Protein AF-A3JW65-F1 (afdb_monomer)

pLDDT: mean 89.02, std 13.84, range [34.94, 98.25]

Structure (mmCIF, N/CA/C/O backbone):
data_AF-A3JW65-F1
#
_entry.id   AF-A3JW65-F1
#
loop_
_atom_site.group_PDB
_atom_site.id
_atom_site.type_symbol
_atom_site.label_atom_id
_atom_site.label_alt_id
_atom_site.label_comp_id
_atom_site.label_asym_id
_atom_site.label_entity_id
_atom_site.label_seq_id
_atom_site.pdbx_PDB_ins_code
_atom_site.Cartn_x
_atom_site.Cartn_y
_atom_site.Cartn_z
_atom_site.occupancy
_atom_site.B_iso_or_equiv
_atom_site.auth_seq_id
_atom_site.auth_comp_id
_atom_site.auth_asym_id
_atom_site.auth_atom_id
_atom_site.pdbx_PDB_model_num
ATOM 1 N N . MET A 1 1 ? -7.679 13.733 36.813 1.00 34.94 1 MET A N 1
ATOM 2 C CA . MET A 1 1 ? -8.272 12.520 36.212 1.00 34.94 1 MET A CA 1
ATOM 3 C C . MET A 1 1 ? -8.893 12.894 34.875 1.00 34.94 1 MET A C 1
ATOM 5 O O . MET A 1 1 ? -10.033 13.338 34.838 1.00 34.94 1 MET A O 1
ATOM 9 N N . ALA A 1 2 ? -8.119 12.821 33.792 1.00 36.88 2 ALA A N 1
ATOM 10 C CA . ALA A 1 2 ? -8.641 13.060 32.451 1.00 36.88 2 ALA A CA 1
ATOM 11 C C . ALA A 1 2 ? -9.256 11.752 31.943 1.00 36.88 2 ALA A C 1
ATOM 13 O O . ALA A 1 2 ? -8.588 10.720 31.909 1.00 36.88 2 ALA A O 1
ATOM 14 N N . LYS A 1 3 ? -10.551 11.786 31.625 1.00 36.91 3 LYS A N 1
ATOM 15 C CA . LYS A 1 3 ? -11.272 10.659 31.036 1.00 36.91 3 LYS A CA 1
ATOM 16 C C . LYS A 1 3 ? -10.674 10.399 29.656 1.00 36.91 3 LYS A C 1
ATOM 18 O O . LYS A 1 3 ? -10.859 11.201 28.745 1.00 36.91 3 LYS A O 1
ATOM 23 N N . ASN A 1 4 ? -9.935 9.303 29.527 1.00 40.53 4 ASN A N 1
ATOM 24 C CA . ASN A 1 4 ? -9.469 8.809 28.243 1.00 40.53 4 ASN A CA 1
ATOM 25 C C . ASN A 1 4 ? -10.692 8.230 27.519 1.00 40.53 4 ASN A C 1
ATOM 27 O O . ASN A 1 4 ? -11.073 7.082 27.742 1.00 40.53 4 ASN A O 1
ATOM 31 N N . SER A 1 5 ? -11.379 9.062 26.737 1.00 45.22 5 SER A N 1
ATOM 32 C CA . SER A 1 5 ? -12.498 8.647 25.890 1.00 45.22 5 SER A CA 1
ATOM 33 C C . SER A 1 5 ? -11.957 7.844 24.707 1.00 45.22 5 SER A C 1
ATOM 35 O O . SER A 1 5 ? -11.917 8.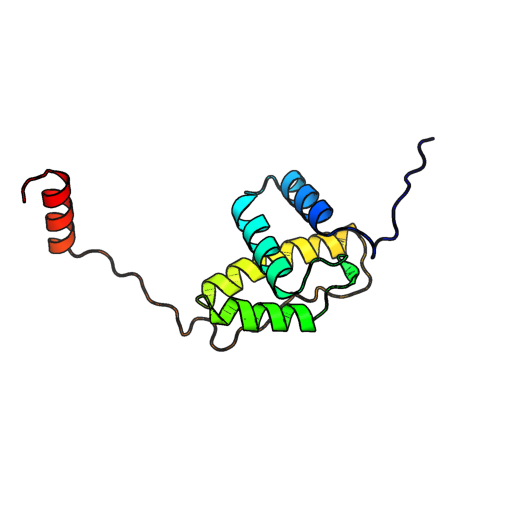330 23.578 1.00 45.22 5 SER A O 1
ATOM 37 N N . GLN A 1 6 ? -11.496 6.620 24.966 1.00 51.56 6 GLN A N 1
ATOM 38 C CA . GLN A 1 6 ? -11.157 5.674 23.912 1.00 51.56 6 GLN A CA 1
ATOM 39 C C . GLN A 1 6 ? -12.446 5.338 23.159 1.00 51.56 6 GLN A C 1
ATOM 41 O O . GLN A 1 6 ? -13.338 4.666 23.679 1.00 51.56 6 GLN A O 1
ATOM 46 N N . LYS A 1 7 ? -12.570 5.859 21.932 1.00 49.53 7 LYS A N 1
ATOM 47 C CA . LYS A 1 7 ? -13.591 5.403 20.984 1.00 49.53 7 LYS A CA 1
ATOM 48 C C . LYS A 1 7 ? -13.446 3.886 20.803 1.00 49.53 7 LYS A C 1
ATOM 50 O O . LYS A 1 7 ? -12.313 3.398 20.816 1.00 49.53 7 LYS A O 1
ATOM 55 N N . PRO A 1 8 ? -14.555 3.148 20.610 1.00 56.44 8 PRO A N 1
ATOM 56 C CA . PRO A 1 8 ? -14.491 1.714 20.373 1.00 56.44 8 PRO A CA 1
ATOM 57 C C . PRO A 1 8 ? -13.539 1.427 19.211 1.00 56.44 8 PRO A C 1
ATOM 59 O O . PRO A 1 8 ? -13.631 2.034 18.148 1.00 56.44 8 PRO A O 1
ATOM 62 N N . THR A 1 9 ? -12.619 0.502 19.446 1.00 58.66 9 THR A N 1
ATOM 63 C CA . THR A 1 9 ? -11.478 0.139 18.604 1.00 58.66 9 THR A CA 1
ATOM 64 C C . THR A 1 9 ? -11.795 -0.018 17.112 1.00 58.66 9 THR A C 1
ATOM 66 O O . THR A 1 9 ? -11.027 0.411 16.256 1.00 58.66 9 THR A O 1
ATOM 69 N N . GLN A 1 10 ? -12.945 -0.613 16.789 1.00 59.06 10 GLN A N 1
ATOM 70 C CA . GLN A 1 10 ? -13.370 -0.874 15.409 1.00 59.06 10 GLN A CA 1
ATOM 71 C C . GLN A 1 10 ? -13.873 0.378 14.676 1.00 59.06 10 GLN A C 1
ATOM 73 O O . GLN A 1 10 ? -13.961 0.377 13.455 1.00 59.06 10 GLN A O 1
ATOM 78 N N . LEU A 1 11 ? -14.160 1.452 15.414 1.00 62.44 11 LEU A N 1
ATOM 79 C CA . LEU A 1 11 ? -14.704 2.710 14.908 1.00 62.44 11 LEU A CA 1
ATOM 80 C C . LEU A 1 11 ? -13.618 3.777 14.683 1.00 62.44 11 LEU A C 1
ATOM 82 O O . LEU A 1 11 ? -13.938 4.951 14.485 1.00 62.44 11 LEU A O 1
ATOM 86 N N . GLN A 1 12 ? -12.338 3.402 14.785 1.00 75.88 12 GLN A N 1
ATOM 87 C CA . GLN A 1 12 ? -11.239 4.332 14.560 1.00 75.88 12 GLN A CA 1
ATOM 88 C C . GLN A 1 12 ? -11.059 4.632 13.072 1.00 75.88 12 GLN A C 1
ATOM 90 O O . GLN A 1 12 ? -11.088 3.744 12.214 1.00 75.88 12 GLN A O 1
ATOM 95 N N . ASP A 1 13 ? -10.870 5.919 12.799 1.00 86.31 13 ASP A N 1
ATOM 96 C CA . ASP A 1 13 ? -10.610 6.448 11.472 1.00 86.31 13 ASP A CA 1
ATOM 97 C C . ASP A 1 13 ? -9.210 6.038 10.992 1.00 86.31 13 ASP A C 1
ATOM 99 O O . ASP A 1 13 ? -8.206 6.242 11.678 1.00 86.31 13 ASP A O 1
ATOM 103 N N . LEU A 1 14 ? -9.144 5.467 9.789 1.00 90.00 14 LEU A N 1
ATOM 104 C CA . LEU A 1 14 ? -7.905 4.944 9.227 1.00 90.00 14 LEU A CA 1
ATOM 105 C C . LEU A 1 14 ? -6.908 6.056 8.864 1.00 90.00 14 LEU A C 1
ATOM 107 O O . LEU A 1 14 ? -5.706 5.816 8.948 1.00 90.00 14 LEU A O 1
ATOM 111 N N . ARG A 1 15 ? -7.360 7.272 8.517 1.00 91.25 15 ARG A N 1
ATOM 112 C CA . ARG A 1 15 ? -6.446 8.404 8.257 1.00 91.25 15 ARG A CA 1
ATOM 113 C C . ARG A 1 15 ? -5.653 8.777 9.503 1.00 91.25 15 ARG A C 1
ATOM 115 O O . ARG A 1 15 ? -4.439 8.941 9.420 1.00 91.25 15 ARG A O 1
ATOM 122 N N . SER A 1 16 ? -6.324 8.829 10.648 1.00 90.62 16 SER A N 1
ATOM 123 C CA . SER A 1 16 ? -5.683 9.112 11.937 1.00 90.62 16 SER A CA 1
ATOM 124 C C . SER A 1 16 ? -4.610 8.067 12.287 1.00 90.62 16 SER A C 1
ATOM 126 O O . SER A 1 16 ? -3.506 8.427 12.683 1.00 90.62 16 SER A O 1
ATOM 128 N N . ILE A 1 17 ? -4.890 6.779 12.046 1.00 91.50 17 ILE A N 1
ATOM 129 C CA . ILE A 1 17 ? -3.932 5.677 12.262 1.00 91.50 17 ILE A CA 1
ATOM 130 C C . ILE A 1 17 ? -2.712 5.796 11.334 1.00 91.50 17 ILE A C 1
ATOM 132 O O . ILE A 1 17 ? -1.592 5.478 11.730 1.00 91.50 17 ILE A O 1
ATOM 136 N N . ILE A 1 18 ? -2.908 6.232 10.085 1.00 93.38 18 ILE A N 1
ATOM 137 C CA . ILE A 1 18 ? -1.808 6.434 9.130 1.00 93.38 18 ILE A CA 1
ATOM 138 C C . ILE A 1 18 ? -0.886 7.563 9.598 1.00 93.38 18 ILE A C 1
ATOM 140 O O . ILE A 1 18 ? 0.330 7.388 9.546 1.00 93.38 18 ILE A O 1
ATOM 144 N N . GLU A 1 19 ? -1.445 8.693 10.038 1.00 92.38 19 GLU A N 1
ATOM 145 C CA . GLU A 1 19 ? -0.675 9.823 10.582 1.00 92.38 19 GLU A CA 1
ATOM 146 C C . GLU A 1 19 ? 0.172 9.382 11.780 1.00 92.38 19 GLU A C 1
ATOM 148 O O . GLU A 1 19 ? 1.390 9.544 11.773 1.00 92.38 19 GLU A O 1
ATOM 153 N N . GLU A 1 20 ? -0.447 8.706 12.748 1.00 92.00 20 GLU A N 1
ATOM 154 C CA . GLU A 1 20 ? 0.251 8.168 13.916 1.00 92.00 20 GLU A CA 1
ATOM 155 C C . GLU A 1 20 ? 1.379 7.203 13.515 1.00 92.00 20 GLU A C 1
ATOM 157 O O . GLU A 1 20 ? 2.510 7.309 13.993 1.00 92.00 20 GLU A O 1
ATOM 162 N N . TYR A 1 21 ? 1.108 6.288 12.579 1.00 92.88 21 TYR A N 1
ATOM 163 C CA . TYR A 1 21 ? 2.103 5.335 12.096 1.00 92.88 21 TYR A CA 1
ATOM 164 C C . TYR A 1 21 ? 3.295 6.017 11.407 1.00 92.88 21 TYR A C 1
ATOM 166 O O . TYR A 1 21 ? 4.439 5.583 11.569 1.00 92.88 21 TYR A O 1
ATOM 174 N N . VAL A 1 22 ? 3.042 7.072 10.628 1.00 93.88 22 VAL A N 1
ATOM 175 C CA . VAL A 1 22 ? 4.087 7.883 9.989 1.00 93.88 22 VAL A CA 1
ATOM 176 C C . VAL A 1 22 ? 4.972 8.534 11.035 1.00 93.88 22 VAL A C 1
ATOM 178 O O . VAL A 1 22 ? 6.196 8.445 10.908 1.00 93.88 22 VAL A O 1
ATOM 181 N N . ASP A 1 23 ? 4.361 9.166 12.034 1.00 92.19 23 ASP A N 1
ATOM 182 C CA . ASP A 1 23 ? 5.067 9.934 13.053 1.00 92.19 23 ASP A CA 1
ATOM 183 C C . ASP A 1 23 ? 5.923 9.015 13.931 1.00 92.19 23 ASP A C 1
ATOM 185 O O . ASP A 1 23 ? 7.102 9.285 14.151 1.00 92.19 23 ASP A O 1
ATOM 189 N N . LEU A 1 24 ? 5.385 7.862 14.343 1.00 91.44 24 LEU A N 1
ATOM 190 C CA . LEU A 1 24 ? 6.111 6.885 15.161 1.00 91.44 24 LEU A CA 1
ATOM 191 C C . LEU A 1 24 ? 7.297 6.240 14.438 1.00 91.44 24 LEU A C 1
ATOM 193 O O . LEU A 1 24 ? 8.301 5.895 15.063 1.00 91.44 24 LEU A O 1
ATOM 197 N N . LYS A 1 25 ? 7.176 6.010 13.128 1.00 91.00 25 LYS A N 1
ATOM 198 C CA . LYS A 1 25 ? 8.217 5.351 12.325 1.00 91.00 25 LYS A CA 1
ATOM 199 C C . LYS A 1 25 ? 9.114 6.339 11.574 1.00 91.00 25 LYS A C 1
ATOM 201 O O . LYS A 1 25 ? 10.011 5.885 10.862 1.00 91.00 25 LYS A O 1
ATOM 206 N N . SER A 1 26 ? 8.880 7.647 11.706 1.00 89.94 26 SER A N 1
ATOM 207 C CA . SER A 1 26 ? 9.574 8.712 10.967 1.00 89.94 26 SER A CA 1
ATOM 208 C C . SER A 1 26 ? 9.651 8.431 9.459 1.00 89.94 26 SER A C 1
ATOM 210 O O . SER A 1 26 ? 10.705 8.553 8.830 1.00 89.94 26 SER A O 1
ATOM 212 N N . LEU A 1 27 ? 8.543 7.970 8.871 1.00 88.12 27 LEU A N 1
ATOM 213 C CA . LEU A 1 27 ? 8.517 7.498 7.484 1.00 88.12 27 LEU A CA 1
ATOM 214 C C . LEU A 1 27 ? 8.355 8.639 6.485 1.00 88.12 27 LEU A C 1
ATOM 216 O O . LEU A 1 27 ? 7.752 9.676 6.755 1.00 88.12 27 LEU A O 1
ATOM 220 N N . ASN A 1 28 ? 8.796 8.387 5.249 1.00 89.50 28 ASN A N 1
ATOM 221 C CA . ASN A 1 28 ? 8.396 9.236 4.138 1.00 89.50 28 ASN A CA 1
ATOM 222 C C . ASN A 1 28 ? 6.881 9.110 3.914 1.00 89.50 28 ASN A C 1
ATOM 224 O O . ASN A 1 28 ? 6.377 8.051 3.532 1.00 89.50 28 ASN A O 1
ATOM 228 N N . ARG A 1 29 ? 6.178 10.226 4.118 1.00 92.56 29 ARG A N 1
ATOM 229 C CA . ARG A 1 29 ? 4.723 10.353 3.991 1.00 92.56 29 ARG A CA 1
ATOM 230 C C . ARG A 1 29 ? 4.242 9.988 2.594 1.00 92.56 29 ARG A C 1
ATOM 232 O O . ARG A 1 29 ? 3.321 9.192 2.429 1.00 92.56 29 ARG A O 1
ATOM 239 N N . LYS A 1 30 ? 4.885 10.542 1.568 1.00 92.50 30 LYS A N 1
ATOM 240 C CA . LYS A 1 30 ? 4.328 10.582 0.213 1.00 92.50 30 LYS A CA 1
ATOM 241 C C . LYS A 1 30 ? 3.990 9.190 -0.355 1.00 92.50 30 LYS A C 1
ATOM 243 O O . LYS A 1 30 ? 2.847 8.999 -0.763 1.00 92.50 30 LYS A O 1
ATOM 248 N N . PRO A 1 31 ? 4.887 8.183 -0.334 1.00 91.56 31 PRO A N 1
ATOM 249 C CA . PRO A 1 31 ? 4.558 6.855 -0.854 1.00 91.56 31 PRO A CA 1
ATOM 250 C C . PRO A 1 31 ? 3.442 6.146 -0.079 1.00 91.56 31 PRO A C 1
ATOM 252 O O . PRO A 1 31 ? 2.707 5.346 -0.665 1.00 91.56 31 PRO A O 1
ATOM 255 N N . LEU A 1 32 ? 3.336 6.410 1.226 1.00 94.19 32 LEU A N 1
ATOM 256 C CA . LEU A 1 32 ? 2.326 5.801 2.080 1.00 94.19 32 LEU A CA 1
ATOM 257 C C . LEU A 1 32 ? 0.950 6.401 1.792 1.00 94.19 32 LEU A C 1
ATOM 259 O O . LEU A 1 32 ? 0.032 5.656 1.458 1.00 94.19 32 LEU A O 1
ATOM 263 N N . PHE A 1 33 ? 0.832 7.729 1.827 1.00 94.62 33 PHE A N 1
ATOM 264 C CA . PHE A 1 33 ? -0.421 8.427 1.534 1.00 94.62 33 PHE A CA 1
ATOM 265 C C . PHE A 1 33 ? -0.919 8.130 0.122 1.00 94.62 33 PHE A C 1
ATOM 267 O O . PHE A 1 33 ? -2.061 7.729 -0.034 1.00 94.62 33 PHE A O 1
ATOM 274 N N . GLU A 1 34 ? -0.047 8.141 -0.889 1.00 95.12 34 GLU A N 1
ATOM 275 C CA . GLU A 1 34 ? -0.434 7.746 -2.250 1.00 95.12 34 GLU A CA 1
ATOM 276 C C . GLU A 1 34 ? -0.990 6.307 -2.329 1.00 95.12 34 GLU A C 1
ATOM 278 O O . GLU A 1 34 ? -1.835 6.013 -3.176 1.00 95.12 34 GLU A O 1
ATOM 283 N N . ALA A 1 35 ? -0.515 5.383 -1.480 1.00 96.56 35 ALA A N 1
ATOM 284 C CA . ALA A 1 35 ? -1.081 4.036 -1.412 1.00 96.56 35 ALA A CA 1
ATOM 285 C C . ALA A 1 35 ? -2.501 4.061 -0.834 1.00 96.56 35 ALA A C 1
ATOM 2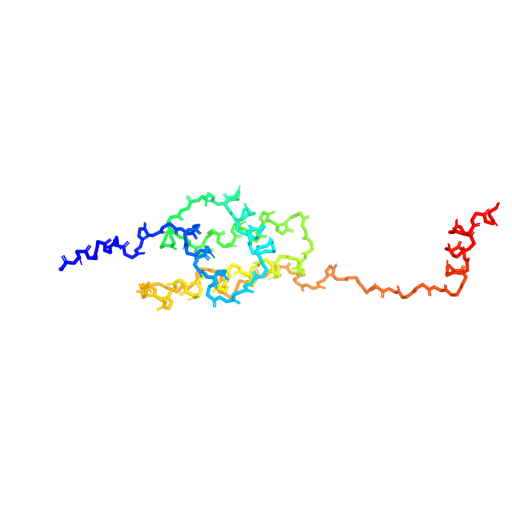87 O O . ALA A 1 35 ? -3.395 3.423 -1.391 1.00 96.56 35 ALA A O 1
ATOM 288 N N . PHE A 1 36 ? -2.717 4.827 0.233 1.00 97.12 36 PHE A N 1
ATOM 289 C CA . PHE A 1 36 ? -4.017 4.943 0.887 1.00 97.12 36 PHE A CA 1
ATOM 290 C C . PHE A 1 36 ? -5.029 5.760 0.088 1.00 97.12 36 PHE A C 1
ATOM 292 O O . PHE A 1 36 ? -6.154 5.304 -0.067 1.00 97.12 36 PHE A O 1
ATOM 299 N N . ASP A 1 37 ? -4.633 6.859 -0.546 1.00 96.88 37 ASP A N 1
ATOM 300 C CA . ASP A 1 37 ? -5.497 7.624 -1.449 1.00 96.88 37 ASP A CA 1
ATOM 301 C C . ASP A 1 37 ? -5.978 6.750 -2.621 1.00 96.88 37 ASP A C 1
ATOM 303 O O . ASP A 1 37 ? -7.150 6.765 -3.012 1.00 96.88 37 ASP A O 1
ATOM 307 N N . SER A 1 38 ? -5.090 5.903 -3.157 1.00 96.88 38 SER A N 1
ATOM 308 C CA . SER A 1 38 ? -5.474 4.938 -4.192 1.00 96.88 38 SER A CA 1
ATOM 309 C C . SER A 1 38 ? -6.409 3.843 -3.669 1.00 96.88 38 SER A C 1
ATOM 311 O O . SER A 1 38 ? -7.258 3.360 -4.412 1.00 96.88 38 SER A O 1
ATOM 313 N N . LEU A 1 39 ? -6.294 3.458 -2.396 1.00 97.81 39 LEU A N 1
ATOM 314 C CA . LEU A 1 39 ? -7.214 2.515 -1.768 1.00 97.81 39 LEU A CA 1
ATOM 315 C C . LEU A 1 39 ? -8.591 3.160 -1.575 1.00 97.81 39 LEU A C 1
ATOM 317 O O . LEU A 1 39 ? -9.588 2.622 -2.055 1.00 97.81 39 LEU A O 1
ATOM 321 N N . PHE A 1 40 ? -8.634 4.335 -0.949 1.00 97.12 40 PHE A N 1
ATOM 322 C CA . PHE A 1 40 ? -9.851 5.090 -0.656 1.00 97.12 40 PHE A CA 1
ATOM 323 C C . PHE A 1 40 ? -10.640 5.421 -1.918 1.00 97.12 40 PHE A C 1
ATOM 325 O O . PHE A 1 40 ? -11.848 5.211 -1.962 1.00 97.12 40 PHE A O 1
ATOM 332 N N . SER A 1 41 ? -9.961 5.827 -2.991 1.00 97.56 41 SER A N 1
ATOM 333 C CA . SER A 1 41 ? -10.621 6.078 -4.278 1.00 97.56 41 SER A CA 1
ATOM 334 C C . SER A 1 41 ? -11.245 4.830 -4.924 1.00 97.56 41 SER A C 1
ATOM 336 O O . SER A 1 41 ? -12.120 4.970 -5.775 1.00 97.56 41 SER A O 1
ATOM 338 N N . ILE A 1 42 ? -10.823 3.614 -4.551 1.00 97.69 42 ILE A N 1
ATOM 339 C CA . ILE A 1 42 ? -11.308 2.359 -5.154 1.00 97.69 42 ILE A CA 1
ATOM 340 C C . ILE A 1 42 ? -12.367 1.658 -4.297 1.00 97.69 42 ILE A C 1
ATOM 342 O O . ILE A 1 42 ? -13.292 1.057 -4.852 1.00 97.69 42 ILE A O 1
ATOM 346 N N . VAL A 1 43 ? -12.209 1.657 -2.971 1.00 97.25 43 VAL A N 1
ATOM 347 C CA . VAL A 1 43 ? -13.095 0.916 -2.049 1.00 97.25 43 VAL A CA 1
ATOM 348 C C . VAL A 1 43 ? -13.844 1.810 -1.058 1.00 97.25 43 VAL A C 1
ATOM 350 O O . VAL A 1 43 ? -14.674 1.301 -0.307 1.00 97.25 43 VAL A O 1
ATOM 353 N N . GLY A 1 44 ? -13.595 3.120 -1.083 1.00 95.81 44 GLY A N 1
ATOM 354 C CA . GLY A 1 44 ? -14.139 4.090 -0.136 1.00 95.81 44 GLY A CA 1
ATOM 355 C C . GLY A 1 44 ? -13.324 4.189 1.153 1.00 95.81 44 GLY A C 1
ATOM 356 O O . GLY A 1 44 ? -12.549 3.292 1.494 1.00 95.81 44 GLY A O 1
ATOM 357 N N . GLU A 1 45 ? -13.513 5.295 1.871 1.00 94.50 45 GLU A N 1
ATOM 358 C CA . GLU A 1 45 ? -13.007 5.459 3.234 1.00 94.50 45 GLU A CA 1
ATOM 359 C C . GLU A 1 45 ? -13.944 4.757 4.212 1.00 94.50 45 GLU A C 1
ATOM 361 O O . GLU A 1 45 ? -15.160 4.945 4.182 1.00 94.50 45 GLU A O 1
ATOM 366 N N . LYS A 1 46 ? -13.364 3.913 5.061 1.00 91.69 46 LYS A N 1
ATOM 367 C CA . LYS A 1 46 ? -14.069 3.126 6.070 1.00 91.69 46 LYS A CA 1
ATOM 368 C C . LYS A 1 46 ? -13.279 3.149 7.380 1.00 91.69 46 LYS A C 1
ATOM 370 O O . LYS A 1 46 ? -12.058 3.349 7.339 1.00 91.69 46 LYS A O 1
ATOM 375 N N . PRO A 1 47 ? -13.931 2.890 8.521 1.00 90.56 47 PRO A N 1
ATOM 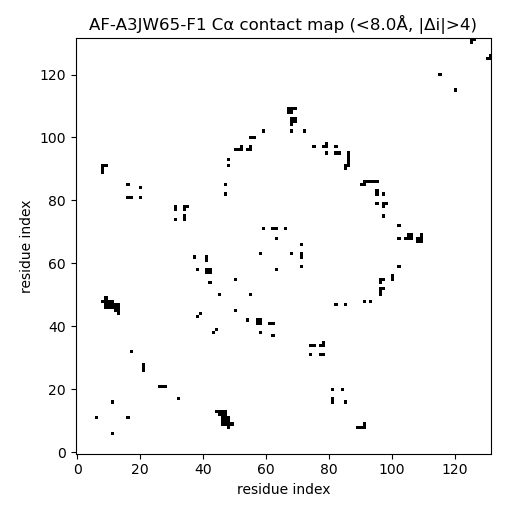376 C CA . PRO A 1 47 ? -13.238 2.523 9.747 1.00 90.56 47 PRO A CA 1
ATOM 377 C C . PRO A 1 47 ? -12.297 1.336 9.521 1.00 90.56 47 PRO A C 1
ATOM 379 O O . PRO A 1 47 ? -12.556 0.465 8.686 1.00 90.56 47 PRO A O 1
ATOM 382 N N . VAL A 1 48 ? -11.200 1.278 10.276 1.00 90.31 48 VAL A N 1
ATOM 383 C CA . VAL A 1 48 ? -10.166 0.246 10.087 1.00 90.31 48 VAL A CA 1
ATOM 384 C C . VAL A 1 48 ? -10.706 -1.190 10.199 1.00 90.31 48 VAL A C 1
ATOM 386 O O . VAL A 1 48 ? -10.220 -2.078 9.495 1.00 90.31 48 VAL A O 1
ATOM 389 N N . GLY A 1 49 ? -11.735 -1.409 11.027 1.00 89.56 49 GLY A N 1
ATOM 390 C CA . GLY A 1 49 ? -12.362 -2.718 11.237 1.00 89.56 49 GLY A CA 1
ATOM 391 C C . GLY A 1 49 ? -13.267 -3.196 10.095 1.00 89.56 49 GLY A C 1
ATOM 392 O O . GLY A 1 49 ? -13.525 -4.392 9.975 1.00 89.56 49 GLY A O 1
ATOM 393 N N . ASP A 1 50 ? -13.701 -2.284 9.225 1.00 91.88 50 ASP A N 1
ATOM 394 C CA . ASP A 1 50 ? -14.708 -2.564 8.193 1.00 91.88 50 ASP A CA 1
ATOM 395 C C . ASP A 1 50 ?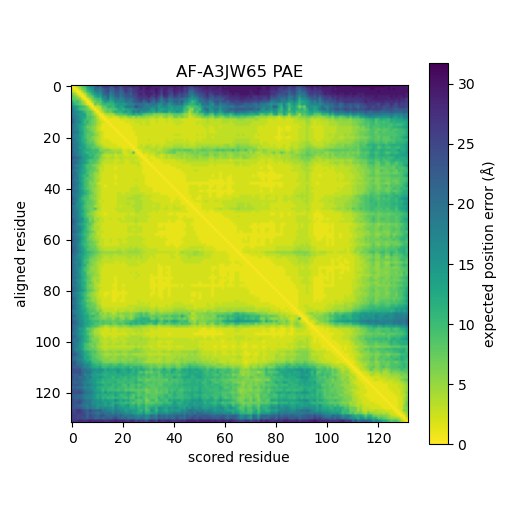 -14.089 -2.981 6.851 1.00 91.88 50 ASP A C 1
ATOM 397 O O . ASP A 1 50 ? -14.798 -3.335 5.903 1.00 91.88 50 ASP A O 1
ATOM 401 N N . TYR A 1 51 ? -12.758 -2.956 6.740 1.00 94.06 51 TYR A N 1
ATOM 402 C CA . TYR A 1 51 ? -12.074 -3.437 5.545 1.00 94.06 51 TYR A CA 1
ATOM 403 C C . TYR A 1 51 ? -12.073 -4.959 5.489 1.00 94.06 51 TYR A C 1
ATOM 405 O O . TYR A 1 51 ? -11.633 -5.665 6.397 1.00 94.06 51 TYR A O 1
ATOM 413 N N . THR A 1 52 ? -12.492 -5.481 4.345 1.00 95.19 52 THR A N 1
ATOM 414 C CA . THR A 1 52 ? -12.653 -6.914 4.124 1.00 95.19 52 THR A CA 1
ATOM 415 C C . THR A 1 52 ? -11.615 -7.463 3.151 1.00 95.19 52 THR A C 1
ATOM 417 O O . THR A 1 52 ? -10.987 -6.755 2.359 1.00 95.19 52 THR A O 1
ATOM 420 N N . ARG A 1 53 ? -11.476 -8.793 3.123 1.00 96.12 53 ARG A N 1
ATOM 421 C CA . ARG A 1 53 ? -10.695 -9.475 2.078 1.00 96.12 53 ARG A CA 1
ATOM 422 C C . ARG A 1 53 ? -11.252 -9.204 0.669 1.00 96.12 53 ARG A C 1
ATOM 424 O O . ARG A 1 53 ? -10.500 -9.280 -0.305 1.00 96.12 53 ARG A O 1
ATOM 431 N N . GLY A 1 54 ? -12.550 -8.906 0.559 1.00 97.44 54 GLY A N 1
ATOM 432 C CA . GLY A 1 54 ? -13.205 -8.486 -0.681 1.00 97.44 54 GLY A CA 1
ATOM 433 C C . GLY A 1 54 ? -12.664 -7.150 -1.186 1.00 97.44 54 GLY A C 1
ATOM 434 O O . GLY A 1 54 ? -12.280 -7.062 -2.353 1.00 97.44 54 GLY A O 1
ATOM 435 N N . ASP A 1 55 ? -12.511 -6.173 -0.291 1.00 97.56 55 ASP A N 1
ATOM 436 C CA . ASP A 1 55 ? -11.918 -4.866 -0.601 1.00 97.56 55 ASP A CA 1
ATOM 437 C C . ASP A 1 55 ? -10.480 -5.013 -1.103 1.00 97.56 55 ASP A C 1
ATOM 439 O O . ASP A 1 55 ? -10.118 -4.464 -2.141 1.00 97.56 55 ASP A O 1
ATOM 443 N N . ALA A 1 56 ? -9.672 -5.848 -0.443 1.00 97.69 56 ALA A N 1
ATOM 444 C CA . ALA A 1 56 ? -8.301 -6.113 -0.878 1.00 97.69 56 ALA A CA 1
ATOM 445 C C . ALA A 1 56 ? -8.235 -6.731 -2.290 1.00 97.69 56 ALA A C 1
ATOM 447 O O . ALA A 1 56 ? -7.390 -6.357 -3.107 1.00 97.69 56 ALA A O 1
ATOM 448 N N . ARG A 1 57 ? -9.151 -7.655 -2.615 1.00 98.00 57 ARG A N 1
ATOM 449 C CA . ARG A 1 57 ? -9.263 -8.240 -3.965 1.00 98.00 57 ARG A CA 1
ATOM 450 C C . ARG A 1 57 ? -9.727 -7.212 -4.997 1.00 98.00 57 ARG A C 1
ATOM 452 O O . ARG A 1 57 ? -9.220 -7.211 -6.118 1.00 98.00 57 ARG A O 1
ATOM 459 N N . GLN A 1 58 ? -10.676 -6.351 -4.636 1.00 98.19 58 GLN A N 1
ATOM 460 C CA . GLN A 1 58 ? -11.146 -5.265 -5.493 1.00 98.19 58 GLN A CA 1
ATOM 461 C C . GLN A 1 58 ? -10.038 -4.257 -5.780 1.00 98.19 58 GLN A C 1
ATOM 463 O O . GLN A 1 58 ? -9.827 -3.922 -6.945 1.00 98.19 58 GLN A O 1
ATOM 468 N N . TYR A 1 59 ? -9.287 -3.855 -4.757 1.00 98.25 59 TYR A N 1
ATOM 469 C CA . TYR A 1 59 ? -8.131 -2.985 -4.903 1.00 98.25 59 TYR A CA 1
ATOM 470 C C . TYR A 1 59 ? -7.124 -3.558 -5.904 1.00 98.25 59 TYR A C 1
ATOM 472 O O . TYR A 1 59 ? -6.790 -2.892 -6.879 1.00 98.25 59 TYR A O 1
ATOM 480 N N . VAL A 1 60 ? -6.708 -4.821 -5.747 1.00 97.94 60 VAL A N 1
ATOM 481 C CA . VAL A 1 60 ? -5.762 -5.452 -6.687 1.00 97.94 60 VAL A CA 1
ATOM 482 C C . VAL A 1 60 ? -6.314 -5.533 -8.104 1.00 97.94 60 VAL A C 1
ATOM 484 O O . VAL A 1 60 ? -5.579 -5.261 -9.049 1.00 97.94 60 VAL A O 1
ATOM 487 N N . ARG A 1 61 ? -7.596 -5.871 -8.267 1.00 97.56 61 ARG A N 1
ATOM 488 C CA . ARG A 1 61 ? -8.235 -5.949 -9.585 1.00 97.56 61 ARG A CA 1
ATOM 489 C C . ARG A 1 61 ? -8.245 -4.590 -10.288 1.00 97.56 61 ARG A C 1
ATOM 491 O O . ARG A 1 61 ? -7.854 -4.503 -11.446 1.00 97.56 61 ARG A O 1
ATOM 498 N N . VAL A 1 62 ? -8.694 -3.543 -9.598 1.00 97.69 62 VAL A N 1
ATOM 499 C CA . VAL A 1 62 ? -8.871 -2.211 -10.192 1.00 97.69 62 VAL A CA 1
ATOM 500 C C . VAL A 1 62 ? -7.531 -1.495 -10.338 1.00 97.69 62 VAL A C 1
ATOM 502 O O . VAL A 1 62 ? -7.211 -1.028 -11.428 1.00 97.69 62 VAL A O 1
ATOM 505 N N . TYR A 1 63 ? -6.711 -1.445 -9.288 1.00 97.25 63 TYR A N 1
ATOM 506 C CA . TYR A 1 63 ? -5.402 -0.791 -9.338 1.00 97.25 63 TYR A CA 1
ATOM 507 C C . TYR A 1 63 ? -4.447 -1.522 -10.288 1.00 97.25 63 TYR A C 1
ATOM 509 O O . TYR A 1 63 ? -3.797 -0.894 -11.120 1.00 97.25 63 TYR A O 1
ATOM 517 N N . GLY A 1 64 ? -4.426 -2.858 -10.238 1.00 96.12 64 GLY A N 1
ATOM 518 C CA . GLY A 1 64 ? -3.583 -3.686 -11.102 1.00 96.12 64 GLY A CA 1
ATOM 519 C C . GLY A 1 64 ? -3.956 -3.654 -12.583 1.00 96.12 64 GLY A C 1
ATOM 520 O O . GLY A 1 64 ? -3.122 -3.993 -13.410 1.00 96.12 64 GLY A O 1
ATOM 521 N N . SER A 1 65 ? -5.156 -3.190 -12.945 1.00 95.56 65 SER A N 1
ATOM 522 C CA . SER A 1 65 ? -5.503 -2.949 -14.355 1.00 95.56 65 SER A CA 1
ATOM 523 C C . SER A 1 65 ? -4.785 -1.734 -14.962 1.00 95.56 65 SER A C 1
ATOM 525 O O . SER A 1 65 ? -4.744 -1.596 -16.180 1.00 95.56 65 SER A O 1
ATOM 527 N N . LYS A 1 66 ? -4.214 -0.857 -14.123 1.00 94.75 66 LYS A N 1
ATOM 528 C CA . LYS A 1 66 ? -3.627 0.430 -14.531 1.00 94.75 66 LYS A CA 1
ATOM 529 C C . LYS A 1 66 ? -2.103 0.465 -14.435 1.00 94.75 66 LYS A C 1
ATOM 531 O O . LYS A 1 66 ? -1.482 1.367 -14.989 1.00 94.75 66 LYS A O 1
ATOM 536 N N . VAL A 1 67 ? -1.492 -0.455 -13.686 1.00 95.88 67 VAL A N 1
ATOM 537 C CA . VAL A 1 67 ? -0.058 -0.413 -13.365 1.00 95.88 67 VAL A CA 1
ATOM 538 C C . VAL A 1 67 ? 0.571 -1.800 -13.388 1.00 95.88 67 VAL A C 1
ATOM 540 O O . VAL A 1 67 ? -0.111 -2.808 -13.228 1.00 95.88 67 VAL A O 1
ATOM 543 N N . LYS A 1 68 ? 1.903 -1.836 -13.502 1.00 95.75 68 LYS A N 1
ATOM 544 C CA . LYS A 1 68 ? 2.669 -3.083 -13.425 1.00 95.75 68 LYS A CA 1
ATOM 545 C C . LYS A 1 68 ? 2.526 -3.785 -12.073 1.00 95.75 68 LYS A C 1
ATOM 547 O O . LYS A 1 68 ? 2.411 -3.130 -11.030 1.00 95.75 68 LYS A O 1
ATOM 552 N N . THR A 1 69 ? 2.634 -5.112 -12.071 1.00 96.69 69 THR A N 1
ATOM 553 C CA . THR A 1 69 ? 2.449 -5.956 -10.878 1.00 96.69 69 THR A CA 1
ATOM 554 C C . THR A 1 69 ? 3.418 -5.614 -9.740 1.00 96.69 69 THR A C 1
ATOM 556 O O . THR A 1 69 ? 3.028 -5.627 -8.572 1.00 96.69 69 THR A O 1
ATOM 559 N N . THR A 1 70 ? 4.644 -5.188 -10.060 1.00 96.00 70 THR A N 1
ATOM 560 C CA . THR A 1 70 ? 5.638 -4.707 -9.082 1.00 96.00 70 THR A CA 1
ATOM 561 C C . THR A 1 70 ? 5.168 -3.460 -8.328 1.00 96.00 70 THR A C 1
ATOM 563 O O . THR A 1 70 ? 5.356 -3.352 -7.113 1.00 96.00 70 THR A O 1
ATOM 566 N N . SER A 1 71 ? 4.498 -2.529 -9.013 1.00 96.31 71 SER A N 1
ATOM 567 C CA . SER A 1 71 ? 3.902 -1.345 -8.386 1.00 96.31 71 SER A CA 1
ATOM 568 C C . SER A 1 71 ? 2.716 -1.717 -7.497 1.00 96.31 71 SER A C 1
ATOM 570 O O . SER A 1 71 ? 2.611 -1.189 -6.389 1.00 96.31 71 SER A O 1
ATOM 572 N N . VAL A 1 72 ? 1.865 -2.661 -7.925 1.00 97.25 72 VAL A N 1
ATOM 573 C CA . VAL A 1 72 ? 0.767 -3.187 -7.091 1.00 97.25 72 VAL A CA 1
ATOM 574 C C . VAL A 1 72 ? 1.320 -3.782 -5.797 1.00 97.25 72 VAL A C 1
ATOM 576 O O . VAL A 1 72 ? 0.856 -3.422 -4.714 1.00 97.25 72 VAL A O 1
ATOM 579 N N . ARG A 1 73 ? 2.350 -4.636 -5.886 1.00 97.44 73 ARG A N 1
ATOM 580 C CA . ARG A 1 73 ? 2.985 -5.250 -4.713 1.00 97.44 73 ARG A CA 1
ATOM 581 C C . ARG A 1 73 ? 3.567 -4.207 -3.765 1.00 97.44 73 ARG A C 1
ATOM 583 O O . ARG A 1 73 ? 3.335 -4.295 -2.563 1.00 97.44 73 ARG A O 1
ATOM 590 N N . ARG A 1 74 ? 4.265 -3.192 -4.288 1.00 96.56 74 ARG A N 1
ATOM 591 C CA . ARG A 1 74 ? 4.814 -2.099 -3.470 1.00 96.56 74 ARG A CA 1
ATOM 592 C C . ARG A 1 74 ? 3.719 -1.381 -2.676 1.00 96.56 74 ARG A C 1
ATOM 594 O O . ARG A 1 74 ? 3.880 -1.201 -1.474 1.00 96.56 74 ARG A O 1
ATOM 601 N N . ARG A 1 75 ? 2.594 -1.030 -3.311 1.00 97.19 75 ARG A N 1
ATOM 602 C CA . ARG A 1 75 ? 1.466 -0.382 -2.615 1.00 97.19 75 ARG A CA 1
ATOM 603 C C . ARG A 1 75 ? 0.797 -1.309 -1.602 1.00 97.19 75 ARG A C 1
ATOM 605 O O . ARG A 1 75 ? 0.518 -0.881 -0.489 1.00 97.19 75 ARG A O 1
ATOM 612 N N . LEU A 1 76 ? 0.592 -2.581 -1.951 1.00 97.56 76 LEU A N 1
ATOM 613 C CA . LEU A 1 76 ? 0.061 -3.574 -1.014 1.00 97.56 76 LEU A CA 1
ATOM 614 C C . LEU A 1 76 ? 0.951 -3.739 0.215 1.00 97.56 76 LEU A C 1
ATOM 616 O O . LEU A 1 76 ? 0.419 -3.900 1.304 1.00 97.56 76 LEU A O 1
ATOM 620 N N . ASN A 1 77 ? 2.276 -3.686 0.068 1.00 96.69 77 ASN A N 1
ATOM 621 C CA . ASN A 1 77 ? 3.189 -3.778 1.206 1.00 96.69 77 ASN A CA 1
ATOM 622 C C . ASN A 1 77 ? 3.008 -2.592 2.164 1.00 96.69 77 ASN A C 1
ATOM 624 O O . ASN A 1 77 ? 2.937 -2.805 3.372 1.00 96.69 77 ASN A O 1
ATOM 628 N N . SER A 1 78 ? 2.866 -1.373 1.634 1.00 96.50 78 SER A N 1
ATOM 629 C CA . SER A 1 78 ? 2.564 -0.175 2.428 1.00 96.50 78 SER A CA 1
ATOM 630 C C . SER A 1 78 ? 1.226 -0.294 3.163 1.00 96.50 78 SER A C 1
ATOM 632 O O . SER A 1 78 ? 1.171 -0.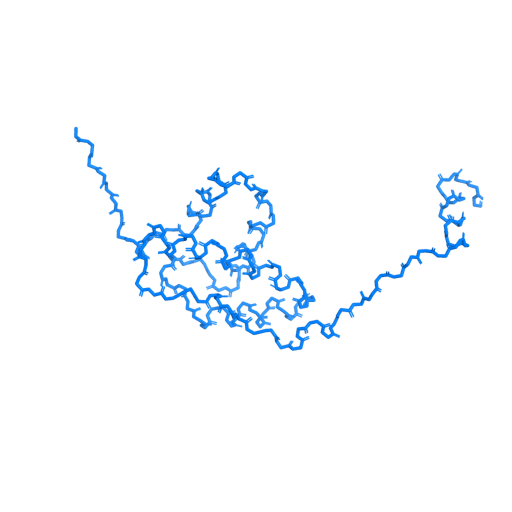079 4.371 1.00 96.50 78 SER A O 1
ATOM 634 N N . ILE A 1 79 ? 0.166 -0.708 2.459 1.00 97.19 79 ILE A N 1
ATOM 635 C CA . ILE A 1 79 ? -1.164 -0.911 3.053 1.00 97.19 79 ILE A CA 1
ATOM 636 C C . ILE A 1 79 ? -1.100 -1.994 4.140 1.00 97.19 79 ILE A C 1
ATOM 638 O O . ILE A 1 79 ? -1.543 -1.791 5.267 1.00 97.19 79 ILE A O 1
ATOM 642 N N . ASN A 1 80 ? -0.488 -3.137 3.831 1.00 96.69 80 ASN A N 1
ATOM 643 C CA . ASN A 1 80 ? -0.352 -4.264 4.748 1.00 96.69 80 ASN A CA 1
ATOM 644 C C . ASN A 1 80 ? 0.408 -3.885 6.029 1.00 96.69 80 ASN A C 1
ATOM 646 O O . ASN A 1 80 ? 0.047 -4.373 7.095 1.00 96.69 80 ASN A O 1
ATOM 650 N N . ALA A 1 81 ? 1.422 -3.018 5.942 1.00 95.25 81 ALA A N 1
ATOM 651 C CA . ALA A 1 81 ? 2.178 -2.554 7.103 1.00 95.25 81 ALA A CA 1
ATOM 652 C C . ALA A 1 81 ? 1.303 -1.769 8.092 1.00 95.25 81 ALA A C 1
ATOM 654 O O . ALA A 1 81 ? 1.287 -2.100 9.275 1.00 95.25 81 ALA A O 1
ATOM 655 N N . VAL A 1 82 ? 0.519 -0.802 7.607 1.00 95.00 82 VAL A N 1
ATOM 656 C CA . VAL A 1 82 ? -0.386 -0.006 8.456 1.00 95.00 82 VAL A CA 1
ATOM 657 C C . VAL A 1 82 ? -1.516 -0.860 9.019 1.00 95.00 82 VAL A C 1
ATOM 659 O O . VAL A 1 82 ? -1.827 -0.747 10.196 1.00 95.00 82 VAL A O 1
ATOM 662 N N . PHE A 1 83 ? -2.107 -1.763 8.228 1.00 95.25 83 PHE A N 1
ATOM 663 C CA . PHE A 1 83 ? -3.142 -2.656 8.761 1.00 95.25 83 PHE A CA 1
ATOM 664 C C . PHE A 1 83 ? -2.593 -3.615 9.822 1.00 95.25 83 PHE A C 1
ATOM 666 O O . PHE A 1 83 ? -3.286 -3.902 10.791 1.00 95.25 83 PHE A O 1
ATOM 673 N N . ASN A 1 84 ? -1.355 -4.099 9.676 1.00 94.75 84 ASN A N 1
ATOM 674 C CA . ASN A 1 84 ? -0.718 -4.890 10.730 1.00 94.75 84 ASN A CA 1
ATOM 675 C C . ASN A 1 84 ? -0.483 -4.050 11.985 1.00 94.75 84 ASN A C 1
ATOM 677 O O . ASN A 1 84 ? -0.816 -4.513 13.068 1.00 94.75 84 ASN A O 1
ATOM 681 N N . TYR A 1 85 ? 0.042 -2.831 11.835 1.00 93.12 85 TYR A N 1
ATOM 682 C CA . TYR A 1 85 ? 0.197 -1.889 12.943 1.00 93.12 85 TYR A CA 1
ATOM 683 C C . TYR A 1 85 ? -1.128 -1.683 13.683 1.00 93.12 85 TYR A C 1
ATOM 685 O O . TYR A 1 85 ? -1.212 -1.957 14.874 1.00 93.12 85 TYR A O 1
ATOM 693 N N . ALA A 1 86 ? -2.187 -1.330 12.952 1.00 91.31 86 ALA A N 1
ATOM 694 C CA . ALA A 1 86 ? -3.511 -1.120 13.517 1.00 91.31 86 ALA A CA 1
ATOM 695 C C . ALA A 1 86 ? -4.030 -2.361 14.252 1.00 91.31 86 ALA A C 1
ATOM 697 O O . ALA A 1 86 ? -4.569 -2.249 15.342 1.00 91.31 86 ALA A O 1
ATOM 698 N N . ILE A 1 87 ? -3.855 -3.559 13.689 1.00 90.75 87 ILE A N 1
ATOM 699 C CA . ILE A 1 87 ? -4.310 -4.794 14.338 1.00 90.75 87 ILE A CA 1
ATOM 700 C C . ILE A 1 87 ? -3.565 -5.054 15.648 1.00 90.75 87 ILE A C 1
ATOM 702 O O . ILE A 1 87 ? -4.202 -5.461 16.617 1.00 90.75 87 ILE A O 1
ATOM 706 N N . TYR A 1 88 ? -2.250 -4.826 15.684 1.00 89.69 88 TYR A N 1
ATOM 707 C CA . TYR A 1 88 ? -1.448 -5.054 16.884 1.00 89.69 88 TYR A CA 1
ATOM 708 C C . TYR A 1 88 ? -1.709 -4.008 17.971 1.00 89.69 88 TYR A C 1
ATOM 710 O O . TYR A 1 88 ? -1.933 -4.394 19.113 1.00 89.69 88 TYR A O 1
ATOM 718 N N . GLU A 1 89 ? -1.740 -2.721 17.623 1.00 86.44 89 GLU A N 1
ATOM 719 C CA . GLU A 1 89 ? -1.935 -1.642 18.602 1.00 86.44 89 GLU A CA 1
ATOM 720 C C . GLU A 1 89 ? -3.377 -1.542 19.093 1.00 86.44 89 GLU A C 1
ATOM 722 O O . GLU A 1 89 ? -3.638 -1.304 20.269 1.00 86.44 89 GLU A O 1
ATOM 727 N N . LEU A 1 90 ? -4.341 -1.751 18.195 1.00 79.88 90 LEU A N 1
ATOM 728 C CA . LEU A 1 90 ? -5.754 -1.622 18.523 1.00 79.88 90 LEU A CA 1
ATOM 729 C C . LEU A 1 90 ? -6.347 -2.951 19.017 1.00 79.88 90 LEU A C 1
ATOM 731 O O . LEU A 1 90 ? -7.477 -2.981 19.482 1.00 79.88 90 LEU A O 1
ATOM 735 N N . ALA A 1 91 ? -5.609 -4.063 18.967 1.00 80.50 91 ALA A N 1
ATOM 736 C CA . ALA A 1 91 ? -6.115 -5.392 19.326 1.00 80.50 91 ALA A CA 1
ATOM 737 C C . ALA A 1 91 ? -7.400 -5.767 18.554 1.00 80.50 91 ALA A C 1
ATOM 739 O O . ALA A 1 91 ? -8.369 -6.293 19.111 1.00 80.50 91 ALA A O 1
ATOM 740 N N . LEU A 1 92 ? -7.426 -5.477 17.248 1.00 80.12 92 LEU A N 1
ATOM 741 C CA . LEU A 1 92 ? -8.567 -5.823 16.398 1.00 80.12 92 LEU A CA 1
ATOM 742 C C . LEU A 1 92 ? -8.741 -7.353 16.340 1.00 80.12 92 LEU A C 1
ATOM 74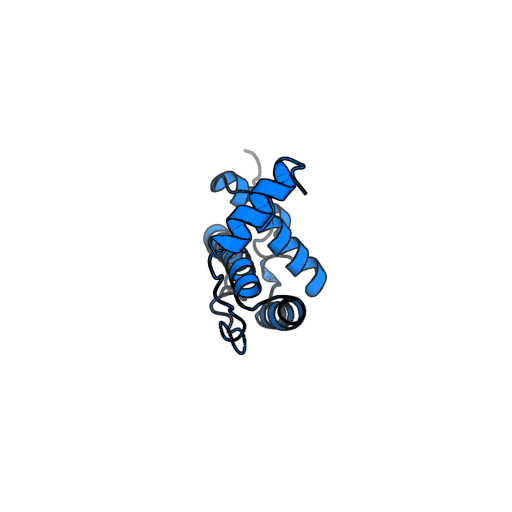4 O O . LEU A 1 92 ? -7.766 -8.078 16.130 1.00 80.12 92 LEU A O 1
ATOM 748 N N . PRO A 1 93 ? -9.977 -7.873 16.462 1.00 73.25 93 PRO A N 1
ATOM 749 C CA . PRO A 1 93 ? -10.218 -9.312 16.595 1.00 73.25 93 PRO A CA 1
ATOM 750 C C . PRO A 1 93 ? -10.061 -10.093 15.281 1.00 73.25 93 PRO A C 1
ATOM 752 O O . PRO A 1 93 ? -10.195 -11.317 15.268 1.00 73.25 93 PRO A O 1
ATOM 755 N N . HIS A 1 94 ? -9.813 -9.414 14.158 1.00 79.88 94 HIS A N 1
ATOM 756 C CA . HIS A 1 94 ? -9.756 -10.026 12.836 1.00 79.88 94 HIS A CA 1
ATOM 757 C C . HIS A 1 94 ? -8.360 -9.959 12.215 1.00 79.88 94 HIS A C 1
ATOM 759 O O . HIS A 1 94 ? -7.531 -9.098 12.503 1.00 79.88 94 HIS A O 1
ATOM 765 N N . ARG A 1 95 ? -8.108 -10.888 11.289 1.00 89.88 95 ARG A N 1
ATOM 766 C CA . ARG A 1 95 ? -6.868 -10.923 10.505 1.00 89.88 95 ARG A CA 1
ATOM 767 C C . ARG A 1 95 ? -6.800 -9.739 9.540 1.00 89.88 95 ARG A C 1
ATOM 769 O O . ARG A 1 95 ? -7.826 -9.243 9.079 1.00 89.88 95 ARG A O 1
ATOM 776 N N . ASN A 1 96 ? -5.580 -9.363 9.158 1.00 94.88 96 ASN A N 1
ATOM 777 C CA . ASN A 1 96 ? -5.345 -8.324 8.161 1.00 94.88 96 ASN A CA 1
ATOM 778 C C . ASN A 1 96 ? -5.928 -8.730 6.790 1.00 94.88 96 ASN A C 1
ATOM 780 O O . ASN A 1 96 ? -5.454 -9.714 6.199 1.00 94.88 96 ASN A O 1
ATOM 784 N N . PRO A 1 97 ? -6.900 -7.978 6.240 1.00 95.56 97 PRO A N 1
ATOM 785 C CA . PRO A 1 97 ? -7.520 -8.296 4.956 1.00 95.56 97 PRO A CA 1
ATOM 786 C C . PRO A 1 97 ? -6.543 -8.210 3.773 1.00 95.56 97 PRO A C 1
ATOM 788 O O . PRO A 1 97 ? -6.698 -8.958 2.806 1.00 95.56 97 PRO A O 1
ATOM 791 N N . PHE A 1 98 ? -5.503 -7.377 3.860 1.00 97.19 98 PHE A N 1
ATOM 792 C CA . PHE A 1 98 ? -4.484 -7.170 2.821 1.00 97.19 98 PHE A CA 1
ATOM 793 C C . PHE A 1 98 ? -3.284 -8.122 2.938 1.00 97.19 98 PHE A C 1
ATOM 795 O O . PHE A 1 98 ? -2.399 -8.126 2.077 1.00 97.19 98 PHE A O 1
ATOM 802 N N . SER A 1 99 ? -3.262 -8.983 3.958 1.00 96.31 99 SER A N 1
ATOM 803 C CA . SER A 1 99 ? -2.177 -9.945 4.144 1.00 96.31 99 SER A CA 1
ATOM 804 C C . SER A 1 99 ? -2.144 -11.012 3.047 1.00 96.31 99 SER A C 1
ATOM 806 O O . SER A 1 99 ? -3.155 -11.643 2.710 1.00 96.31 99 SER A O 1
ATOM 808 N N . ARG A 1 100 ? -0.941 -11.255 2.508 1.00 95.19 100 ARG A N 1
ATOM 809 C CA . ARG A 1 100 ? -0.653 -12.334 1.542 1.00 95.19 100 ARG A CA 1
ATOM 810 C C . ARG A 1 100 ? -1.635 -12.355 0.359 1.00 95.19 100 ARG A C 1
ATOM 812 O O . ARG A 1 100 ? -2.133 -13.409 -0.035 1.00 95.19 100 ARG A O 1
ATOM 819 N N . ILE A 1 101 ? -1.975 -11.183 -0.180 1.00 96.38 101 ILE A N 1
ATOM 820 C CA . ILE A 1 101 ? -2.804 -11.089 -1.386 1.00 96.38 101 ILE A CA 1
ATOM 821 C C . ILE A 1 101 ? -2.001 -11.575 -2.597 1.00 96.38 101 ILE A C 1
ATOM 823 O O . ILE A 1 101 ? -0.874 -11.128 -2.826 1.00 96.38 101 ILE A O 1
ATOM 827 N N . LEU A 1 102 ? -2.600 -12.480 -3.370 1.00 95.25 102 LEU A N 1
ATOM 828 C CA . LEU A 1 102 ? -2.046 -12.984 -4.624 1.00 95.25 102 LEU A CA 1
ATOM 829 C C . LEU A 1 102 ? -2.350 -12.001 -5.759 1.00 95.25 102 LEU A C 1
ATOM 831 O O . LEU A 1 102 ? -3.494 -11.572 -5.916 1.00 95.25 102 LEU A O 1
ATOM 835 N N . ILE A 1 103 ? -1.333 -11.675 -6.556 1.00 96.88 103 ILE A N 1
ATOM 836 C CA . ILE A 1 103 ? -1.469 -10.869 -7.771 1.00 96.88 103 ILE A CA 1
ATOM 837 C C . ILE A 1 103 ? -1.348 -11.822 -8.964 1.00 96.88 103 ILE A C 1
ATOM 839 O O . ILE A 1 103 ? -0.393 -12.591 -9.072 1.00 96.88 103 ILE A O 1
ATOM 843 N N . LYS A 1 104 ? -2.335 -11.809 -9.864 1.00 94.69 104 LYS A N 1
ATOM 844 C CA . LYS A 1 104 ? -2.324 -12.676 -11.049 1.00 94.69 104 LYS A CA 1
ATOM 845 C C . LYS A 1 104 ? -1.163 -12.282 -11.964 1.00 94.69 104 LYS A C 1
ATOM 847 O O . LYS A 1 104 ? -1.079 -11.132 -12.376 1.00 94.69 104 LYS A O 1
ATOM 852 N N . GLY A 1 105 ? -0.315 -13.250 -12.314 1.00 93.56 105 GLY A N 1
ATOM 853 C CA . GLY A 1 105 ? 0.811 -13.018 -13.224 1.00 93.56 105 GLY A CA 1
ATOM 854 C C . GLY A 1 105 ? 1.896 -12.107 -12.649 1.00 93.56 105 GLY A C 1
ATOM 855 O O . GLY A 1 105 ? 2.608 -11.472 -13.418 1.00 93.56 105 GLY A O 1
ATOM 856 N N . GLU A 1 106 ? 2.014 -12.028 -11.323 1.00 95.75 106 GLU A N 1
ATOM 857 C CA . GLU A 1 106 ? 3.026 -11.209 -10.662 1.00 95.75 106 GLU A CA 1
ATOM 858 C C . GLU A 1 106 ? 4.436 -11.470 -11.202 1.00 95.75 106 GLU A C 1
ATOM 860 O O . GLU A 1 106 ? 4.873 -12.615 -11.297 1.00 95.75 106 GLU A O 1
ATOM 865 N N . GLY A 1 107 ? 5.126 -10.395 -11.583 1.00 92.88 107 GLY A N 1
ATOM 866 C CA . GLY A 1 107 ? 6.474 -10.430 -12.142 1.00 92.88 107 GLY A CA 1
ATOM 867 C C . GLY A 1 107 ? 6.552 -10.766 -13.633 1.00 92.88 107 GLY A C 1
ATOM 868 O O . GLY A 1 107 ? 7.599 -10.542 -14.230 1.00 92.88 107 GLY A O 1
ATOM 869 N N . LYS A 1 108 ? 5.473 -11.238 -14.275 1.00 94.12 108 LYS A N 1
ATOM 870 C CA . LYS A 1 108 ? 5.494 -11.582 -15.713 1.00 94.12 108 LYS A CA 1
ATOM 871 C C . LYS A 1 108 ? 5.555 -10.365 -16.640 1.00 94.12 108 LYS A C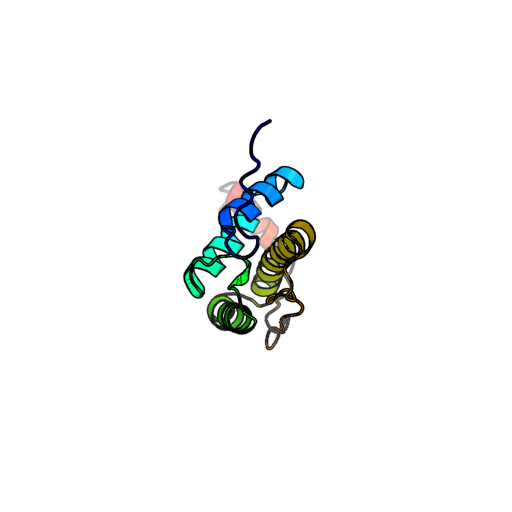 1
ATOM 873 O O . LYS A 1 108 ? 5.900 -10.504 -17.804 1.00 94.12 108 LYS A O 1
ATOM 878 N N . ASP A 1 109 ? 5.210 -9.188 -16.132 1.00 92.81 109 ASP A N 1
ATOM 879 C CA . ASP A 1 109 ? 5.263 -7.894 -16.823 1.00 92.81 109 ASP A CA 1
ATOM 880 C C . ASP A 1 109 ? 6.522 -7.074 -16.469 1.00 92.81 109 ASP A C 1
ATOM 882 O O . ASP A 1 109 ? 6.645 -5.885 -16.816 1.00 92.81 109 ASP A O 1
ATOM 886 N N . ALA A 1 110 ? 7.464 -7.700 -15.756 1.00 89.50 110 ALA A N 1
ATOM 887 C CA . ALA A 1 110 ? 8.765 -7.126 -15.475 1.00 89.50 110 ALA A CA 1
ATOM 888 C C . ALA A 1 110 ? 9.601 -7.059 -16.760 1.00 89.50 110 ALA A C 1
ATOM 890 O O . ALA A 1 110 ? 9.651 -7.994 -17.552 1.00 89.50 110 ALA A O 1
ATOM 891 N N . THR A 1 111 ? 10.268 -5.927 -16.949 1.00 88.38 111 THR A N 1
ATOM 892 C CA . THR A 1 111 ? 11.185 -5.680 -18.063 1.00 88.38 111 THR A CA 1
ATOM 893 C C . THR A 1 111 ? 12.525 -5.283 -17.471 1.00 88.38 111 THR A C 1
ATOM 895 O O . THR A 1 111 ? 12.564 -4.360 -16.650 1.00 88.38 111 THR A O 1
ATOM 898 N N . THR A 1 112 ? 13.602 -5.959 -17.865 1.00 87.44 112 THR A N 1
ATOM 899 C CA . THR A 1 112 ? 14.961 -5.591 -17.454 1.00 87.44 112 THR A CA 1
ATOM 900 C C . THR A 1 112 ? 15.320 -4.236 -18.051 1.00 87.44 112 THR A C 1
ATOM 902 O O . THR A 1 112 ? 14.995 -3.945 -19.202 1.00 87.44 112 THR A O 1
ATOM 905 N N . ARG A 1 113 ? 15.932 -3.368 -17.242 1.00 86.56 113 ARG A N 1
ATOM 906 C CA . ARG A 1 113 ? 16.464 -2.096 -17.725 1.00 86.56 113 ARG A CA 1
ATOM 907 C C . ARG A 1 113 ? 17.875 -2.343 -18.235 1.00 86.56 113 ARG A C 1
ATOM 909 O O . ARG A 1 113 ? 18.758 -2.624 -17.431 1.00 86.56 113 ARG A O 1
ATOM 916 N N . GLU A 1 114 ? 18.066 -2.198 -19.537 1.00 91.44 114 GLU A N 1
ATOM 917 C CA . GLU A 1 114 ? 19.394 -2.266 -20.138 1.00 91.44 114 GLU A CA 1
ATOM 918 C C . GLU A 1 114 ? 20.164 -0.955 -19.901 1.00 91.44 114 GLU A C 1
ATOM 920 O O . GLU A 1 114 ? 19.556 0.127 -19.864 1.00 91.44 114 GLU A O 1
ATOM 925 N N . PRO A 1 115 ? 21.490 -1.023 -19.695 1.00 92.50 115 PRO A N 1
ATOM 926 C CA . PRO A 1 115 ? 22.327 0.165 -19.659 1.00 92.50 115 PRO A CA 1
ATOM 927 C C . PRO A 1 115 ? 22.389 0.814 -21.047 1.00 92.50 115 PRO A C 1
ATOM 929 O O . PRO A 1 115 ? 22.258 0.145 -22.070 1.00 92.50 115 PRO A O 1
ATOM 932 N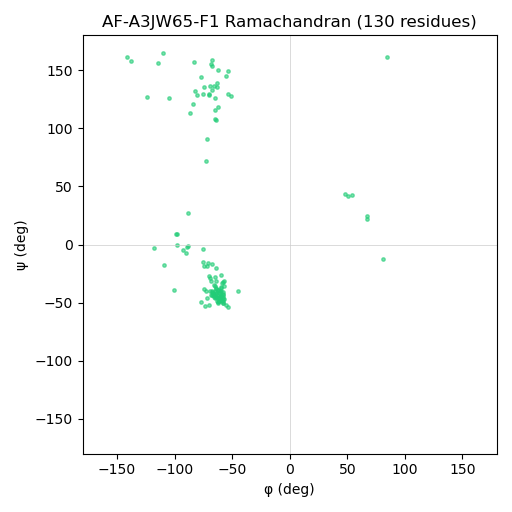 N . PHE A 1 116 ? 22.630 2.125 -21.083 1.00 93.94 116 PHE A N 1
ATOM 933 C CA . PHE A 1 116 ? 22.897 2.812 -22.345 1.00 93.94 116 PHE A CA 1
ATOM 934 C C . PHE A 1 116 ? 24.187 2.284 -22.978 1.00 93.94 116 PHE A C 1
ATOM 936 O O . PHE A 1 116 ? 25.201 2.100 -22.300 1.00 93.94 116 PHE A O 1
ATOM 943 N N . SER A 1 117 ? 24.166 2.106 -24.294 1.00 95.12 117 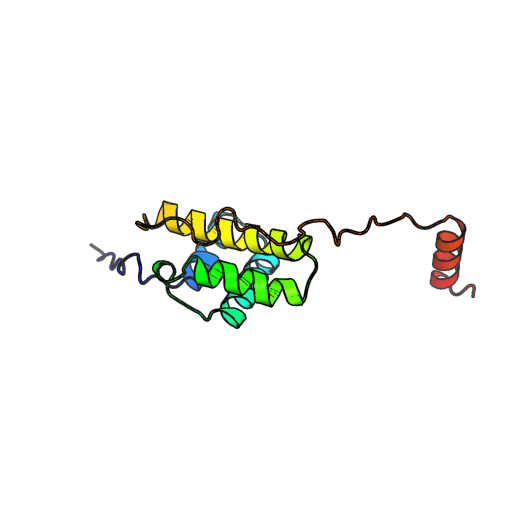SER A N 1
ATOM 944 C CA . SER A 1 117 ? 25.369 1.853 -25.080 1.00 95.12 117 SER A CA 1
ATOM 945 C C . SER A 1 117 ? 26.287 3.082 -25.100 1.00 95.12 117 SER A C 1
ATOM 947 O O . SER A 1 117 ? 25.856 4.224 -24.925 1.00 95.12 117 SER A O 1
ATOM 949 N N . VAL A 1 118 ? 27.574 2.872 -25.388 1.00 95.56 118 VAL A N 1
ATOM 950 C CA . VAL A 1 118 ? 28.559 3.966 -25.502 1.00 95.56 118 VAL A CA 1
ATOM 951 C C . VAL A 1 118 ? 28.137 5.007 -26.549 1.00 95.56 118 VAL A C 1
ATOM 953 O O . VAL A 1 118 ? 28.360 6.201 -26.358 1.00 95.56 118 VAL A O 1
ATOM 956 N N . ALA A 1 119 ? 27.507 4.576 -27.645 1.00 94.88 119 ALA A N 1
ATOM 957 C CA . ALA A 1 119 ? 27.017 5.474 -28.689 1.00 94.88 119 ALA A CA 1
ATOM 958 C C . ALA A 1 119 ? 25.858 6.360 -28.196 1.00 94.88 119 ALA A C 1
ATOM 960 O O . ALA A 1 119 ? 25.865 7.568 -28.434 1.00 94.88 119 ALA A O 1
ATOM 961 N N . GLU A 1 120 ? 24.899 5.789 -27.464 1.00 95.75 120 GLU A N 1
ATOM 962 C CA . GLU A 1 120 ? 23.792 6.541 -26.858 1.00 95.75 120 GLU A CA 1
ATOM 963 C C . GLU A 1 120 ? 24.292 7.525 -25.798 1.00 95.75 120 GLU A C 1
ATOM 965 O O . GLU A 1 120 ? 23.836 8.668 -25.766 1.00 95.75 120 GLU A O 1
ATOM 970 N N . LEU A 1 121 ? 25.279 7.125 -24.987 1.00 95.62 121 LEU A N 1
ATOM 971 C CA . LEU A 1 121 ? 25.921 8.011 -24.014 1.00 95.62 121 LEU A CA 1
ATOM 972 C C . LEU A 1 121 ? 26.603 9.208 -24.692 1.00 95.62 121 LEU A C 1
ATOM 974 O O . LEU A 1 121 ? 26.403 10.344 -24.264 1.00 95.62 121 LEU A O 1
ATOM 978 N N . LYS A 1 122 ? 27.358 8.982 -25.778 1.00 94.44 122 LYS A N 1
ATOM 979 C CA . LYS A 1 122 ? 27.974 10.070 -26.563 1.00 94.44 122 LYS A CA 1
ATOM 980 C C . LYS A 1 122 ? 26.920 11.014 -27.137 1.00 94.44 122 LYS A C 1
ATOM 982 O O . LYS A 1 122 ? 27.073 12.227 -27.036 1.00 94.44 122 LYS A O 1
ATOM 987 N N . LYS A 1 123 ? 25.831 10.468 -27.687 1.00 94.75 123 LYS A N 1
ATOM 988 C CA . LYS A 1 123 ? 24.722 11.261 -28.234 1.00 94.75 123 LYS A CA 1
ATOM 989 C C . LYS A 1 123 ? 24.062 12.136 -27.164 1.00 94.75 123 LYS A C 1
ATOM 991 O O . LYS A 1 123 ? 23.837 13.319 -27.407 1.00 94.75 123 LYS A O 1
ATOM 996 N N . LEU A 1 124 ? 23.785 11.573 -25.985 1.00 94.00 124 LEU A N 1
ATOM 997 C CA . LEU A 1 124 ? 23.252 12.320 -24.842 1.00 94.00 124 LEU A CA 1
ATOM 998 C C . LEU A 1 124 ? 24.196 13.461 -24.447 1.00 94.00 124 LEU A C 1
ATOM 1000 O O . LEU A 1 124 ? 23.751 14.596 -24.305 1.00 94.00 124 LEU A O 1
ATOM 1004 N N . TYR A 1 125 ? 25.497 13.182 -24.347 1.00 94.81 125 TYR A N 1
ATOM 1005 C CA . TYR A 1 125 ? 26.498 14.180 -23.974 1.00 94.81 125 TYR A CA 1
ATOM 1006 C C . TYR A 1 125 ? 26.594 15.333 -24.988 1.00 94.81 125 TYR A C 1
ATOM 1008 O O . TYR A 1 125 ? 26.486 16.499 -24.605 1.00 94.81 125 TYR A O 1
ATOM 1016 N N . CYS A 1 126 ? 26.700 15.031 -26.287 1.00 91.62 126 CYS A N 1
ATOM 1017 C CA . CYS A 1 126 ? 26.708 16.049 -27.344 1.00 91.62 126 CYS A CA 1
ATOM 1018 C C . CYS A 1 126 ? 25.439 16.914 -27.317 1.00 91.62 126 CYS A C 1
ATOM 1020 O O . CYS A 1 126 ? 25.531 18.135 -27.434 1.00 91.62 126 CYS A O 1
ATOM 1022 N N . SER A 1 127 ? 24.271 16.300 -27.082 1.00 90.75 127 SER A N 1
ATOM 1023 C CA . SER A 1 127 ? 23.002 17.025 -26.957 1.00 90.75 127 SER A CA 1
ATOM 1024 C C . SER A 1 127 ? 22.979 17.971 -25.756 1.00 90.75 127 SER A C 1
ATOM 1026 O O . SER A 1 127 ? 22.443 19.067 -25.876 1.00 90.75 127 SER A O 1
ATOM 1028 N N . THR A 1 128 ? 23.554 17.582 -24.612 1.00 91.50 128 THR A N 1
ATOM 1029 C CA . THR A 1 128 ? 23.612 18.458 -23.427 1.00 91.50 128 THR A CA 1
ATOM 1030 C C . THR A 1 128 ? 24.557 19.644 -23.599 1.00 91.50 128 THR A C 1
ATOM 1032 O O . THR A 1 128 ? 24.341 20.683 -22.986 1.00 91.50 128 THR A O 1
ATOM 1035 N N . LEU A 1 129 ? 25.581 19.504 -24.444 1.00 91.44 129 LEU A N 1
ATOM 1036 C CA . LEU A 1 129 ? 26.556 20.557 -24.729 1.00 91.44 129 LEU A CA 1
ATOM 1037 C C . LEU A 1 129 ? 26.145 21.481 -25.886 1.00 91.44 129 LEU A C 1
ATOM 1039 O O . LEU A 1 129 ? 26.892 22.398 -26.213 1.00 91.44 129 LEU A O 1
ATOM 1043 N N . GLY A 1 130 ? 24.994 21.241 -26.524 1.00 78.94 130 GLY A N 1
ATOM 1044 C CA . GLY A 1 130 ? 24.562 22.004 -27.700 1.00 78.94 130 GLY A CA 1
ATOM 1045 C C . GLY A 1 130 ? 25.448 21.784 -28.934 1.00 78.94 130 GLY A C 1
ATOM 1046 O O . GLY A 1 130 ? 25.475 22.625 -29.823 1.00 78.94 130 GLY A O 1
ATOM 1047 N N . LEU A 1 131 ? 26.179 20.663 -28.988 1.00 70.56 131 LEU A N 1
ATOM 1048 C CA . LEU A 1 131 ? 27.063 20.272 -30.098 1.00 70.56 131 LEU A CA 1
ATOM 1049 C C . LEU A 1 131 ? 26.325 19.468 -31.189 1.00 70.56 131 LEU A C 1
ATOM 1051 O O . LEU A 1 131 ? 26.929 18.605 -31.824 1.00 70.56 131 LEU A O 1
ATOM 1055 N N . THR A 1 132 ? 25.015 19.677 -31.339 1.00 56.94 132 THR A N 1
ATOM 1056 C CA . THR A 1 132 ? 24.168 18.966 -32.314 1.00 56.94 132 THR A CA 1
ATOM 1057 C C . THR A 1 132 ? 24.343 19.484 -33.726 1.00 56.94 132 THR A C 1
ATOM 1059 O O . THR A 1 132 ? 24.273 20.723 -33.884 1.00 56.94 132 THR A O 1
#

Mean predicted aligned error: 7.17 Å

Nearest PDB structures (foldseek):
  5j0n-assembly1_E  TM=7.665E-01  e=1.822E-02  Lambdavirus lambda
  1z19-assembly1_A-2  TM=7.523E-01  e=3.999E-02  Lambdavirus lambda
  1z19-assembly1_B-2  TM=7.362E-01  e=5.295E-02  Lambdavirus lambda
  1z1b-assembly1_B  TM=7.201E-01  e=7.845E-02  Lambdavirus lambda
  6en0-assembly1_B  TM=6.305E-01  e=7.417E-02  Enterococcus faecalis

Solvent-accessible surface area (backbone atoms only — not comparable to full-atom values): 7997 Å² total; per-residue (Å²): 138,81,82,80,80,75,68,62,67,54,72,39,56,44,68,62,54,49,53,52,52,33,64,77,66,71,49,76,57,66,72,48,50,56,35,48,54,57,43,32,76,68,69,50,86,59,34,61,63,71,62,40,54,64,48,42,52,49,42,51,56,60,55,44,74,76,45,55,49,66,58,46,51,54,37,45,51,51,52,33,50,53,46,48,49,49,32,66,78,56,61,50,96,62,78,60,40,51,57,90,70,85,63,88,67,60,64,73,79,66,73,88,83,77,79,80,50,74,68,55,51,50,51,53,51,34,55,76,69,69,69,114

Secondary structure (DSSP, 8-state):
--------GGG-BHHHHHHHHHHHHT--HHHHHHHHHHHHHHH---BGGG--HHHHHHHHHHHHTTS-HHHHHHHHHHHHHHHHHHHHHHT-SS--TTTT---TTTTTT----PPPPHHHHHHHHHHHTT--

Sequence (132 aa):
MAKNSQKPTQLQDLRSIIEEYVDLKSLNRKPLFEAFDSLFSIVGEKPVGDYTRGDARQYVRVYGSKVKTTSVRRRLNSINAVFNYAIYELALPHRNPFSRILIKGEGKDATTREPFSVAELKKLYCSTLGLT

Foldseek 3Di:
DDPPPPDQLQQDWLVVLLVVVCVVVVDDNPLLVVLVVLLCVFQNGDRLNPDALVSLVSSLVVVVVPDALVSVVSSLVSVQVSSVVSCVVSVRVDDRSSPPDDHPCRPVPDDDDDDDDPVVVVVVVCVVVVVD

Radius of gyration: 20.77 Å; Cα contacts (8 Å, |Δi|>4): 105; chains: 1; bounding box: 43×35×68 Å